Protein AF-A0A7C6J1G6-F1 (afdb_monomer)

Sequence (67 aa):
MIDYQKAVKELRDKLIMTQMEFAIYLGVAYQSVNRWEAGTHKPTTKIKRKIVELCRANNIEVKEVNE

Radius of gyration: 10.78 Å; Cα contacts (8 Å, |Δi|>4): 75; chains: 1; bounding box: 21×28×19 Å

Secondary structure (DSSP, 8-state):
-B-HHHHHHHHHHHTT--HHHHHHHHTS-HHHHHHHHTTS----HHHHHHHHHHHHHTT---PBPP-

Nearest PDB structures (foldseek):
  3g5g-assembly5_J  TM=7.848E-01  e=1.022E-01  Enterobacter sp. RFL1396
  4i6u-assembly1_A  TM=8.007E-01  e=1.238E-01  Enterobacter sp. RFL1396
  3g5g-assembly5_I  TM=7.917E-01  e=1.320E-01  Enterobacter sp. RFL1396
  3g5g-assembly1_A  TM=7.670E-01  e=1.600E-01  Enterobacter sp. RFL1396
  3f52-assembly1_E  TM=7.447E-01  e=2.203E-01  Cory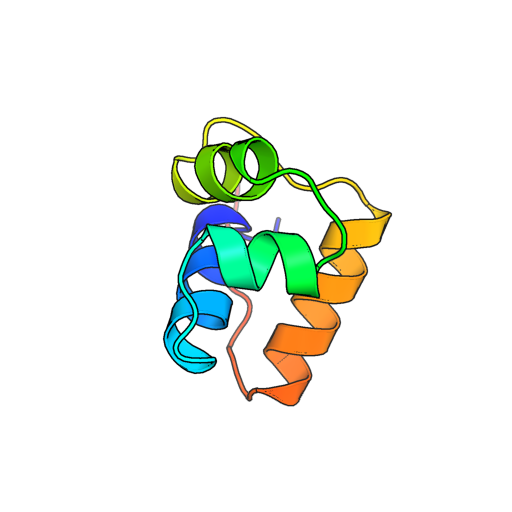nebacterium glutamicum

Mean predicted aligned error: 2.83 Å

pLDDT: mean 94.52, std 7.99, range [53.06, 98.75]

Structure (mmCIF, N/CA/C/O backbone):
data_AF-A0A7C6J1G6-F1
#
_entry.id   AF-A0A7C6J1G6-F1
#
loop_
_atom_site.group_PDB
_atom_site.id
_atom_site.type_symbol
_atom_site.label_atom_id
_atom_site.label_alt_id
_atom_site.label_comp_id
_atom_site.label_asym_id
_atom_site.label_entity_id
_atom_site.label_seq_id
_atom_site.pdbx_PDB_ins_code
_atom_site.Cartn_x
_atom_site.Cartn_y
_atom_site.Cartn_z
_atom_site.occupancy
_atom_site.B_iso_or_equiv
_atom_site.auth_seq_id
_atom_site.auth_comp_id
_atom_site.auth_asym_id
_atom_site.auth_atom_id
_atom_site.pdbx_PDB_model_num
ATOM 1 N N . MET A 1 1 ? -11.376 11.939 1.412 1.00 78.69 1 MET A N 1
ATOM 2 C CA . MET A 1 1 ? -10.603 11.196 0.377 1.00 78.69 1 MET A CA 1
ATOM 3 C C . MET A 1 1 ? -9.808 10.087 1.057 1.00 78.69 1 MET A C 1
ATOM 5 O O . MET A 1 1 ? -9.275 10.336 2.116 1.00 78.69 1 MET A O 1
ATOM 9 N N . ILE A 1 2 ? -9.714 8.871 0.511 1.00 86.62 2 ILE A N 1
ATOM 10 C CA . ILE A 1 2 ? -8.959 7.778 1.166 1.00 86.62 2 ILE A CA 1
ATOM 11 C C . ILE A 1 2 ? -7.464 8.119 1.305 1.00 86.62 2 ILE A C 1
ATOM 13 O O . ILE A 1 2 ? -6.842 8.562 0.333 1.00 86.62 2 ILE A O 1
ATOM 17 N N . ASP A 1 3 ? -6.885 7.836 2.475 1.00 94.12 3 ASP A N 1
ATOM 18 C CA . ASP A 1 3 ? -5.435 7.851 2.695 1.00 94.12 3 ASP A CA 1
ATOM 19 C C . ASP A 1 3 ? -4.784 6.597 2.092 1.00 94.12 3 ASP A C 1
ATOM 21 O O . ASP A 1 3 ? -4.644 5.546 2.723 1.00 94.12 3 ASP A O 1
ATOM 25 N N . TYR A 1 4 ? -4.391 6.708 0.824 1.00 94.88 4 TYR A N 1
ATOM 26 C CA . TYR A 1 4 ? -3.744 5.611 0.109 1.00 94.88 4 TYR A CA 1
ATOM 27 C C . TYR A 1 4 ? -2.313 5.340 0.567 1.00 94.88 4 TYR A C 1
ATOM 29 O O . TYR A 1 4 ? -1.841 4.228 0.353 1.00 94.88 4 TYR A O 1
ATOM 37 N N . GLN A 1 5 ? -1.622 6.302 1.182 1.00 95.62 5 GLN A N 1
ATOM 38 C CA . GLN A 1 5 ? -0.274 6.061 1.693 1.00 95.62 5 GLN A CA 1
ATOM 39 C C . GLN A 1 5 ? -0.340 5.051 2.837 1.00 95.62 5 GLN A C 1
ATOM 41 O O . GLN A 1 5 ? 0.358 4.033 2.825 1.00 95.62 5 GLN A O 1
ATOM 46 N N . LYS A 1 6 ? -1.239 5.306 3.791 1.00 95.62 6 LYS A N 1
ATOM 47 C CA . LYS A 1 6 ? -1.454 4.429 4.936 1.00 95.62 6 LYS A CA 1
ATOM 48 C C . LYS A 1 6 ? -2.078 3.096 4.533 1.00 95.62 6 LYS A C 1
ATOM 50 O O . LYS A 1 6 ? -1.543 2.054 4.899 1.00 95.62 6 LYS A O 1
ATOM 55 N N . ALA A 1 7 ? -3.136 3.118 3.719 1.00 96.56 7 ALA A N 1
ATOM 56 C CA . ALA A 1 7 ? -3.835 1.900 3.307 1.00 96.56 7 ALA A CA 1
ATOM 57 C C . ALA A 1 7 ? -2.926 0.914 2.550 1.00 96.56 7 ALA A C 1
ATOM 59 O O . ALA A 1 7 ? -2.990 -0.289 2.791 1.00 96.56 7 ALA A O 1
ATOM 60 N N . VAL A 1 8 ? -2.056 1.409 1.658 1.00 97.25 8 VAL A N 1
ATOM 61 C CA . VAL A 1 8 ? -1.085 0.573 0.925 1.00 97.25 8 VAL A CA 1
ATOM 62 C C . VAL A 1 8 ? -0.111 -0.096 1.888 1.00 97.25 8 VAL A C 1
ATOM 64 O O . VAL A 1 8 ? 0.082 -1.308 1.807 1.00 97.25 8 VAL A O 1
ATOM 67 N N . LYS A 1 9 ? 0.470 0.680 2.810 1.00 97.50 9 LYS A N 1
ATOM 68 C CA . LYS A 1 9 ? 1.459 0.172 3.761 1.00 97.50 9 LYS A CA 1
ATOM 69 C C . LYS A 1 9 ? 0.850 -0.846 4.725 1.00 97.50 9 LYS A C 1
ATOM 71 O O . LYS A 1 9 ? 1.405 -1.926 4.889 1.00 97.50 9 LYS A O 1
ATOM 76 N N . GLU A 1 10 ? -0.310 -0.537 5.302 1.00 97.62 10 GLU A N 1
ATOM 77 C CA . GLU A 1 10 ? -1.016 -1.438 6.221 1.00 97.62 10 GLU A CA 1
ATOM 78 C C . GLU A 1 10 ? -1.425 -2.744 5.538 1.00 97.62 10 GLU A C 1
ATOM 80 O O . GLU A 1 10 ? -1.239 -3.818 6.105 1.00 97.62 10 GLU A O 1
ATOM 85 N N . LEU A 1 11 ? -1.932 -2.673 4.303 1.00 98.00 11 LEU A N 1
ATOM 86 C CA . LEU A 1 11 ? -2.267 -3.864 3.528 1.00 98.00 11 LEU A CA 1
ATOM 87 C C . LEU A 1 11 ? -1.032 -4.714 3.231 1.00 98.00 11 LEU A C 1
ATOM 89 O O . LEU A 1 11 ? -1.079 -5.930 3.403 1.00 98.00 11 LEU A O 1
ATOM 93 N N . ARG A 1 12 ? 0.078 -4.093 2.824 1.00 98.38 12 ARG A N 1
ATOM 94 C CA . ARG A 1 12 ? 1.327 -4.811 2.563 1.00 98.38 12 ARG A CA 1
ATOM 95 C C . ARG A 1 12 ? 1.857 -5.497 3.825 1.00 98.38 12 ARG A C 1
ATOM 97 O O . ARG A 1 12 ? 2.215 -6.673 3.769 1.00 98.38 12 ARG A O 1
ATOM 104 N N . ASP A 1 13 ? 1.894 -4.780 4.945 1.00 98.06 13 ASP A N 1
ATOM 105 C CA . ASP A 1 13 ? 2.382 -5.310 6.220 1.00 98.06 13 ASP A CA 1
ATOM 106 C C . ASP A 1 13 ? 1.472 -6.449 6.725 1.00 98.06 13 ASP A C 1
ATOM 108 O O . ASP A 1 13 ? 1.968 -7.480 7.176 1.00 98.06 13 ASP A O 1
ATOM 112 N N . LYS A 1 14 ? 0.145 -6.328 6.559 1.00 97.69 14 LYS A N 1
ATOM 113 C CA . LYS A 1 14 ? -0.833 -7.382 6.892 1.00 97.69 14 LYS A CA 1
ATOM 114 C C . LYS A 1 14 ? -0.622 -8.667 6.090 1.00 97.69 14 LYS A C 1
ATOM 116 O O . LYS A 1 14 ? -0.842 -9.753 6.622 1.00 97.69 14 LYS A O 1
ATOM 121 N N . LEU A 1 15 ? -0.212 -8.538 4.830 1.00 97.38 15 LEU A N 1
ATOM 122 C CA . LEU A 1 15 ? 0.091 -9.660 3.939 1.00 97.38 15 LEU A CA 1
ATOM 123 C C . LEU A 1 15 ? 1.520 -10.199 4.110 1.00 97.38 15 LEU A C 1
ATOM 125 O O . LEU A 1 15 ? 1.860 -11.185 3.464 1.00 97.38 15 LEU A O 1
ATOM 129 N N . ILE A 1 16 ? 2.340 -9.580 4.972 1.00 98.12 16 ILE A N 1
ATOM 130 C CA . ILE A 1 16 ? 3.736 -9.964 5.238 1.00 98.12 16 ILE A CA 1
ATOM 131 C C . ILE A 1 16 ? 4.552 -9.977 3.933 1.00 98.12 16 ILE A C 1
ATOM 133 O O . ILE A 1 16 ? 5.252 -10.932 3.610 1.00 98.12 16 ILE A O 1
ATOM 137 N N . MET A 1 17 ? 4.428 -8.903 3.149 1.00 98.38 17 MET A N 1
ATOM 138 C CA . MET A 1 17 ? 5.125 -8.753 1.870 1.00 98.38 17 MET A CA 1
ATOM 139 C C . MET A 1 17 ? 6.143 -7.613 1.908 1.00 98.38 17 MET A C 1
ATOM 141 O O . MET A 1 17 ? 5.922 -6.544 2.488 1.00 98.38 17 MET A O 1
ATOM 145 N N . THR A 1 18 ? 7.250 -7.796 1.199 1.00 98.62 18 THR A N 1
ATOM 146 C CA . THR A 1 18 ? 8.135 -6.698 0.802 1.00 98.62 18 THR A CA 1
ATOM 147 C C . THR A 1 18 ? 7.440 -5.784 -0.213 1.00 98.62 18 THR A C 1
ATOM 149 O O . THR A 1 18 ? 6.457 -6.155 -0.860 1.00 98.62 18 THR A O 1
ATOM 152 N N . GLN A 1 19 ? 7.954 -4.563 -0.404 1.00 98.62 19 GLN A N 1
ATOM 153 C CA . GLN A 1 19 ? 7.433 -3.648 -1.433 1.00 98.62 19 GLN A CA 1
ATOM 154 C C . GLN A 1 19 ? 7.507 -4.259 -2.845 1.00 98.62 19 GLN A C 1
ATOM 156 O O . GLN A 1 19 ? 6.642 -3.988 -3.677 1.00 98.62 19 GLN A O 1
ATOM 161 N N . MET A 1 20 ? 8.515 -5.097 -3.116 1.00 98.62 20 MET A N 1
ATOM 162 C CA . MET A 1 20 ? 8.689 -5.760 -4.411 1.00 98.62 20 MET A CA 1
ATOM 163 C C . MET A 1 20 ? 7.664 -6.875 -4.628 1.00 98.62 20 MET A C 1
ATOM 165 O O . MET A 1 20 ? 7.011 -6.891 -5.669 1.00 98.62 20 MET A O 1
ATOM 169 N N . GLU A 1 21 ? 7.457 -7.749 -3.643 1.00 98.75 21 GLU A N 1
ATOM 170 C CA . GLU A 1 21 ? 6.422 -8.792 -3.710 1.00 98.75 21 GLU A CA 1
ATOM 171 C C . GLU A 1 21 ? 5.029 -8.183 -3.847 1.00 98.75 21 GLU A C 1
ATOM 173 O O . GLU A 1 21 ? 4.230 -8.628 -4.670 1.00 98.75 21 GLU A O 1
ATOM 178 N N . PHE A 1 22 ? 4.758 -7.102 -3.113 1.00 98.62 22 PHE A N 1
ATOM 179 C CA . PHE A 1 22 ? 3.477 -6.418 -3.201 1.00 98.62 22 PHE A CA 1
ATOM 180 C C . PHE A 1 22 ? 3.265 -5.739 -4.558 1.00 98.62 22 PHE A C 1
ATOM 182 O O . PHE A 1 22 ? 2.161 -5.766 -5.103 1.00 98.62 22 PHE A O 1
ATOM 189 N N . ALA A 1 23 ? 4.319 -5.177 -5.155 1.00 98.50 23 ALA A N 1
ATOM 190 C CA . ALA A 1 23 ? 4.253 -4.625 -6.504 1.00 98.50 23 ALA A CA 1
ATOM 191 C C . ALA A 1 23 ? 3.932 -5.712 -7.544 1.00 98.50 23 ALA A C 1
ATOM 193 O O . ALA A 1 23 ? 3.029 -5.524 -8.363 1.00 98.50 23 ALA A O 1
ATOM 194 N N . ILE A 1 24 ? 4.596 -6.870 -7.454 1.00 98.56 24 ILE A N 1
ATOM 195 C CA . ILE A 1 24 ? 4.321 -8.043 -8.299 1.00 98.56 24 ILE A CA 1
ATOM 196 C C . ILE A 1 24 ? 2.871 -8.504 -8.109 1.00 98.56 24 ILE A C 1
ATOM 198 O O . ILE A 1 24 ? 2.142 -8.667 -9.086 1.00 98.56 24 ILE A O 1
ATOM 202 N N . TYR A 1 25 ? 2.416 -8.623 -6.861 1.00 98.12 25 TYR A N 1
ATOM 203 C CA . TYR A 1 25 ? 1.048 -9.010 -6.513 1.00 98.12 25 TYR A CA 1
ATOM 204 C C . TYR A 1 25 ? -0.013 -8.042 -7.069 1.00 98.12 25 TYR A C 1
ATOM 206 O O . TYR A 1 25 ? -1.082 -8.434 -7.561 1.00 98.12 25 TYR A O 1
ATOM 214 N N . LEU A 1 26 ? 0.274 -6.741 -7.031 1.00 97.62 26 LEU A N 1
ATOM 215 C CA . LEU A 1 26 ? -0.602 -5.725 -7.599 1.00 97.62 26 LEU A CA 1
ATOM 216 C C . LEU A 1 26 ? -0.517 -5.645 -9.129 1.00 97.62 26 LEU A C 1
ATOM 218 O O . LEU A 1 26 ? -1.486 -5.181 -9.736 1.00 97.62 26 LEU A O 1
ATOM 222 N N . GLY A 1 27 ? 0.556 -6.153 -9.740 1.00 97.94 27 GLY A N 1
ATOM 223 C CA . GLY A 1 27 ? 0.826 -6.061 -11.174 1.00 97.94 27 GLY A CA 1
ATOM 224 C C . GLY A 1 27 ? 1.321 -4.673 -11.583 1.00 97.94 27 GLY A C 1
ATOM 225 O O . GLY A 1 27 ? 0.903 -4.144 -12.611 1.00 97.94 27 GLY A O 1
ATOM 226 N N . VAL A 1 28 ? 2.149 -4.047 -10.743 1.00 98.19 28 VAL A N 1
ATOM 227 C CA . VAL A 1 28 ? 2.705 -2.702 -10.951 1.00 98.19 28 VAL A CA 1
ATOM 228 C C . VAL A 1 28 ? 4.218 -2.702 -10.755 1.00 98.19 28 VAL A C 1
ATOM 230 O O . VAL A 1 28 ? 4.791 -3.641 -10.209 1.00 98.19 28 VAL A O 1
ATOM 233 N N . ALA A 1 29 ? 4.883 -1.633 -11.187 1.00 98.31 29 ALA A N 1
ATOM 234 C CA . ALA A 1 29 ? 6.315 -1.479 -10.967 1.00 98.31 29 ALA A CA 1
ATOM 235 C C . ALA A 1 29 ? 6.625 -1.205 -9.483 1.00 98.31 29 ALA A C 1
ATOM 237 O O . ALA A 1 29 ? 5.876 -0.496 -8.805 1.00 98.31 29 ALA A O 1
ATOM 238 N N . TYR A 1 30 ? 7.767 -1.697 -8.991 1.00 98.31 30 TYR A N 1
ATOM 239 C CA . TYR A 1 30 ? 8.237 -1.467 -7.616 1.00 98.31 30 TYR A CA 1
ATOM 240 C C . TYR A 1 30 ? 8.220 0.020 -7.223 1.00 98.31 30 TYR A C 1
ATOM 242 O O . TYR A 1 30 ? 7.752 0.382 -6.143 1.00 98.31 30 TYR A O 1
ATOM 250 N N . GLN A 1 31 ? 8.660 0.900 -8.132 1.00 98.44 31 GLN A N 1
ATOM 251 C CA . GLN A 1 31 ? 8.718 2.343 -7.887 1.00 98.44 31 GLN A CA 1
ATOM 252 C C . GLN A 1 31 ? 7.334 2.937 -7.597 1.00 98.44 31 GLN A C 1
ATOM 254 O O . GLN A 1 31 ? 7.244 3.956 -6.918 1.00 98.44 31 GLN A O 1
ATOM 259 N N . SER A 1 32 ? 6.253 2.326 -8.098 1.00 98.38 32 SER A N 1
ATOM 260 C CA . SER A 1 32 ? 4.890 2.767 -7.803 1.00 98.38 32 SER A CA 1
ATOM 261 C C . SER A 1 32 ? 4.552 2.562 -6.327 1.00 98.38 32 SER A C 1
ATOM 263 O O . SER A 1 32 ? 4.184 3.529 -5.667 1.00 98.38 32 SER A O 1
ATOM 265 N N . VAL A 1 33 ? 4.754 1.351 -5.794 1.00 98.50 33 VAL A N 1
ATOM 266 C CA . VAL A 1 33 ? 4.508 1.044 -4.372 1.00 98.50 33 VAL A CA 1
ATOM 267 C C . VAL A 1 33 ? 5.376 1.922 -3.475 1.00 98.50 33 VAL A C 1
ATOM 269 O O . VAL A 1 33 ? 4.861 2.551 -2.553 1.00 98.50 33 VAL A O 1
ATOM 272 N N . ASN A 1 34 ? 6.664 2.050 -3.802 1.00 98.31 34 ASN A N 1
ATOM 273 C CA . ASN A 1 34 ? 7.589 2.901 -3.056 1.00 98.31 34 ASN A CA 1
ATOM 274 C C . ASN A 1 34 ? 7.102 4.364 -2.975 1.00 98.31 34 ASN A C 1
ATOM 276 O O . ASN A 1 34 ? 7.046 4.942 -1.892 1.00 98.31 34 ASN A O 1
ATOM 280 N N . ARG A 1 35 ? 6.675 4.950 -4.103 1.00 98.31 35 ARG A N 1
ATOM 281 C CA . ARG A 1 35 ? 6.174 6.335 -4.155 1.00 98.31 35 ARG A CA 1
ATOM 282 C C . ARG A 1 35 ? 4.853 6.532 -3.418 1.00 98.31 35 ARG A C 1
ATOM 284 O O . ARG A 1 35 ? 4.653 7.616 -2.867 1.00 98.31 35 ARG A O 1
ATOM 291 N N . TRP A 1 36 ? 3.967 5.532 -3.425 1.00 97.75 36 TRP A N 1
ATOM 292 C CA . TRP A 1 36 ? 2.699 5.576 -2.691 1.00 97.75 36 TRP A CA 1
ATOM 293 C C . TRP A 1 36 ? 2.933 5.544 -1.185 1.00 97.75 36 TRP A C 1
ATOM 295 O O . TRP A 1 36 ? 2.388 6.384 -0.478 1.00 97.75 36 TRP A O 1
ATOM 305 N N . GLU A 1 37 ? 3.794 4.646 -0.699 1.00 97.44 37 GLU A N 1
ATOM 306 C CA . GLU A 1 37 ? 4.146 4.568 0.726 1.00 97.44 37 GLU A CA 1
ATOM 307 C C . GLU A 1 37 ? 4.949 5.785 1.208 1.00 97.44 37 GLU A C 1
ATOM 309 O O . GLU A 1 37 ? 4.869 6.151 2.380 1.00 97.44 37 GLU A O 1
ATOM 314 N N . ALA A 1 38 ? 5.675 6.452 0.306 1.00 97.00 38 ALA A N 1
ATOM 315 C CA . ALA A 1 38 ? 6.334 7.731 0.571 1.00 97.00 38 ALA A CA 1
ATOM 316 C C . ALA A 1 38 ? 5.388 8.948 0.485 1.00 97.00 38 ALA A C 1
ATOM 318 O O . ALA A 1 38 ? 5.819 10.065 0.750 1.00 97.00 38 ALA A O 1
ATOM 319 N N . GLY A 1 39 ? 4.128 8.770 0.066 1.00 95.00 39 GLY A N 1
ATOM 320 C CA . GLY A 1 39 ? 3.144 9.856 -0.061 1.00 95.00 39 GLY A CA 1
ATOM 321 C C . GLY A 1 39 ? 3.370 10.800 -1.250 1.00 95.00 39 GLY A C 1
ATOM 322 O O . GLY A 1 39 ? 2.629 11.760 -1.431 1.00 95.00 39 GLY A O 1
ATOM 323 N N . THR A 1 40 ? 4.362 10.527 -2.101 1.00 96.50 40 THR A N 1
ATOM 324 C CA . THR A 1 40 ? 4.714 11.403 -3.236 1.00 96.50 40 THR A CA 1
ATOM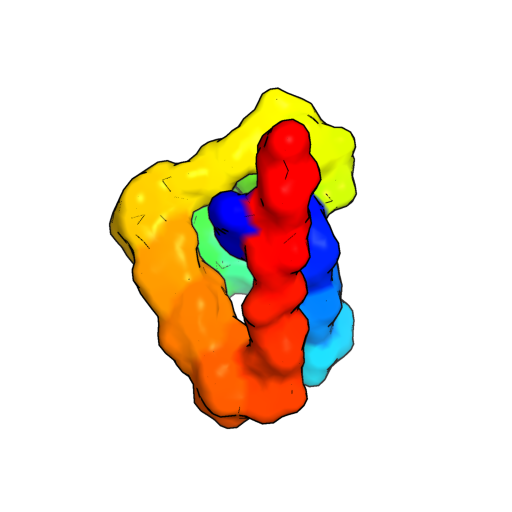 325 C C . THR A 1 40 ? 3.763 11.263 -4.423 1.00 96.50 40 THR A C 1
ATOM 327 O O . THR A 1 40 ? 3.670 12.163 -5.251 1.00 96.50 40 THR A O 1
ATOM 330 N N . HIS A 1 41 ? 3.087 10.118 -4.548 1.00 96.00 41 HIS A N 1
ATOM 331 C CA . HIS A 1 41 ? 2.154 9.822 -5.634 1.00 96.00 41 HIS A CA 1
ATOM 332 C C . HIS A 1 41 ? 0.962 9.028 -5.103 1.00 96.00 41 HIS A C 1
ATOM 334 O O . HIS A 1 41 ? 1.063 8.323 -4.103 1.00 96.00 41 HIS A O 1
ATOM 340 N N . LYS A 1 42 ? -0.160 9.076 -5.826 1.00 94.56 42 LYS A N 1
ATOM 341 C CA . LYS A 1 42 ? -1.348 8.261 -5.538 1.00 94.56 42 LYS A CA 1
ATOM 342 C C . LYS A 1 42 ? -1.494 7.138 -6.583 1.00 94.56 42 LYS A C 1
ATOM 344 O O . LYS A 1 42 ? -1.066 7.322 -7.726 1.00 94.56 42 LYS A O 1
ATOM 349 N N . PRO A 1 43 ? -2.115 5.992 -6.244 1.00 96.56 43 PRO A N 1
ATOM 350 C CA . PRO A 1 43 ? -2.385 4.936 -7.218 1.00 96.56 43 PRO A CA 1
ATOM 351 C C . PRO A 1 43 ? -3.363 5.394 -8.310 1.00 96.56 43 PRO A C 1
ATOM 353 O O . PRO A 1 43 ? -4.175 6.302 -8.103 1.00 96.56 43 PRO A O 1
ATOM 356 N N . THR A 1 44 ? -3.340 4.735 -9.469 1.00 96.69 44 THR A N 1
ATOM 357 C CA . THR A 1 44 ? -4.344 4.963 -10.524 1.00 96.69 44 THR A CA 1
ATOM 358 C C . THR A 1 44 ? -5.720 4.468 -10.076 1.00 96.69 44 THR A C 1
ATOM 360 O O . THR A 1 44 ? -5.818 3.606 -9.205 1.00 96.69 44 THR A O 1
ATOM 363 N N . THR A 1 45 ? -6.804 4.950 -10.690 1.00 96.00 45 THR A N 1
ATOM 364 C CA . THR A 1 45 ? -8.180 4.550 -10.325 1.00 96.00 45 THR A CA 1
ATOM 365 C C . THR A 1 45 ? -8.390 3.032 -10.333 1.00 96.00 45 THR A C 1
ATOM 367 O O . THR A 1 45 ? -9.044 2.503 -9.436 1.00 96.00 45 THR A O 1
ATOM 370 N N . LYS A 1 46 ? -7.786 2.314 -11.291 1.00 96.81 46 LYS A N 1
ATOM 371 C CA . LYS A 1 46 ? -7.826 0.844 -11.346 1.00 96.81 46 LYS A CA 1
ATOM 372 C C . LYS A 1 46 ? -7.202 0.216 -10.096 1.00 96.81 46 LYS A C 1
ATOM 374 O O . LYS A 1 46 ? -7.801 -0.667 -9.491 1.00 96.81 46 LYS A O 1
ATOM 379 N N . ILE A 1 47 ? -6.023 0.689 -9.694 1.00 97.56 47 ILE A N 1
ATOM 380 C CA . ILE A 1 47 ? -5.311 0.148 -8.532 1.00 97.56 47 ILE A CA 1
ATOM 381 C C . ILE A 1 47 ? -5.965 0.581 -7.218 1.00 97.56 47 ILE A C 1
ATOM 383 O O . ILE A 1 47 ? -6.045 -0.222 -6.298 1.00 97.56 47 ILE A O 1
ATOM 387 N N . LYS A 1 48 ? -6.515 1.798 -7.146 1.00 96.50 48 LYS A N 1
ATOM 388 C CA . LYS A 1 48 ? -7.304 2.268 -5.999 1.00 96.50 48 LYS A CA 1
ATOM 389 C C . LYS A 1 48 ? -8.448 1.309 -5.664 1.00 96.50 48 LYS A C 1
ATOM 391 O O . LYS A 1 48 ? -8.575 0.913 -4.511 1.00 96.50 48 LYS A O 1
ATOM 396 N N . ARG A 1 49 ? -9.232 0.886 -6.667 1.00 96.19 49 ARG A N 1
ATOM 397 C CA . ARG A 1 49 ? -10.316 -0.100 -6.480 1.00 96.19 49 ARG A CA 1
ATOM 398 C C . ARG A 1 49 ? -9.783 -1.425 -5.929 1.00 96.19 49 ARG A C 1
ATOM 400 O O . ARG A 1 49 ? -10.280 -1.884 -4.908 1.00 96.19 49 ARG A O 1
ATOM 407 N N . LYS A 1 50 ? -8.712 -1.958 -6.532 1.00 96.75 50 LYS A N 1
ATOM 408 C CA . LYS A 1 50 ? -8.061 -3.201 -6.083 1.00 96.75 50 LYS A CA 1
ATOM 409 C C . LYS A 1 50 ? -7.560 -3.102 -4.635 1.00 96.75 50 LYS A C 1
ATOM 411 O O . LYS A 1 50 ? -7.794 -4.014 -3.856 1.00 96.75 50 LYS A O 1
ATOM 416 N N . ILE A 1 51 ? -6.913 -1.997 -4.253 1.00 96.81 51 ILE A N 1
ATOM 417 C CA . ILE A 1 51 ? -6.449 -1.771 -2.873 1.00 96.81 51 ILE A CA 1
ATOM 418 C C . ILE A 1 51 ? -7.635 -1.764 -1.905 1.00 96.81 51 ILE A C 1
ATOM 420 O O . ILE A 1 51 ? -7.581 -2.446 -0.892 1.00 96.81 51 ILE A O 1
ATOM 424 N N . VAL A 1 52 ? -8.716 -1.043 -2.218 1.00 95.69 52 VAL A N 1
ATOM 425 C CA . VAL A 1 52 ? -9.900 -0.974 -1.344 1.00 95.69 52 VAL A CA 1
ATOM 426 C C . VAL A 1 52 ? -10.557 -2.346 -1.172 1.00 95.69 52 VAL A C 1
ATOM 428 O O . VAL A 1 52 ? -10.923 -2.710 -0.056 1.00 95.69 52 VAL A O 1
ATOM 431 N N . GLU A 1 53 ? -10.686 -3.123 -2.247 1.00 96.56 53 GLU A N 1
ATOM 432 C CA . GLU A 1 53 ? -11.204 -4.497 -2.194 1.00 96.56 53 GLU A CA 1
ATOM 433 C C . GLU A 1 53 ? -10.322 -5.401 -1.325 1.00 96.56 53 GLU A C 1
ATOM 435 O O . GLU A 1 53 ? -10.830 -6.111 -0.459 1.00 96.56 53 GLU A O 1
ATOM 440 N N . LEU A 1 54 ? -9.000 -5.322 -1.496 1.00 97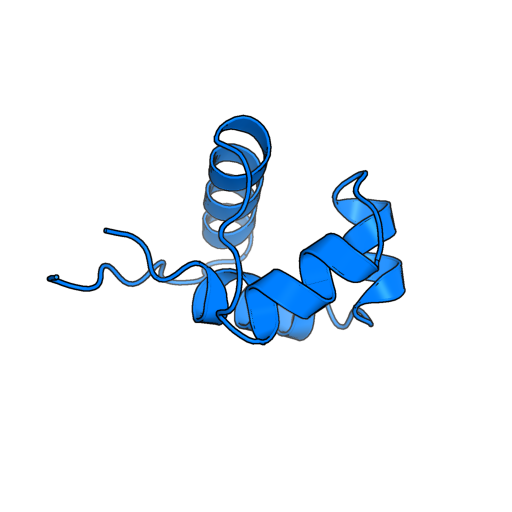.44 54 LEU A N 1
ATOM 441 C CA . LEU A 1 54 ? -8.043 -6.085 -0.698 1.00 97.44 54 LEU A CA 1
ATOM 442 C C . LEU A 1 54 ? -8.055 -5.671 0.777 1.00 97.44 54 LEU A C 1
ATOM 444 O O . LEU A 1 54 ? -8.012 -6.541 1.644 1.00 97.44 54 LEU A O 1
ATOM 448 N N . CYS A 1 55 ? -8.155 -4.376 1.084 1.00 96.50 55 CYS A N 1
ATOM 449 C CA . CYS A 1 55 ?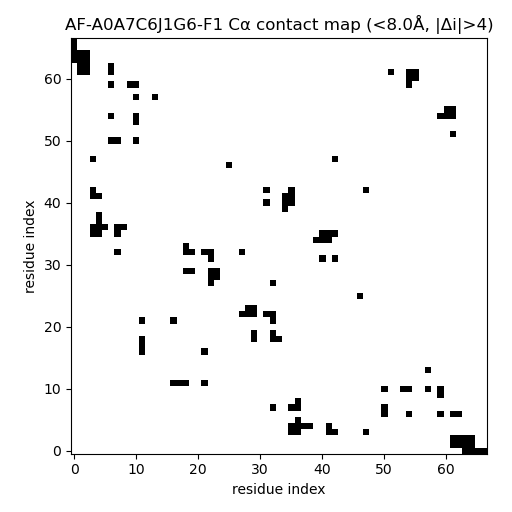 -8.292 -3.898 2.4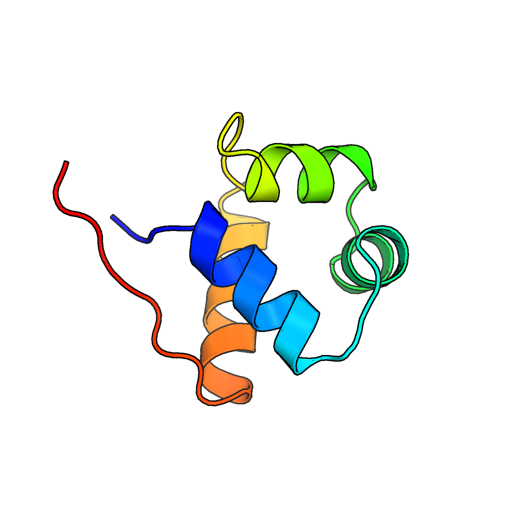58 1.00 96.50 55 CYS A CA 1
ATOM 450 C C . CYS A 1 55 ? -9.549 -4.479 3.114 1.00 96.50 55 CYS A C 1
ATOM 452 O O . CYS A 1 55 ? -9.456 -5.042 4.202 1.00 96.50 55 CYS A O 1
ATOM 454 N N . ARG A 1 56 ? -10.699 -4.437 2.429 1.00 95.50 56 ARG A N 1
ATOM 455 C CA . ARG A 1 56 ? -11.954 -5.031 2.925 1.00 95.50 56 ARG A CA 1
ATOM 456 C C . ARG A 1 56 ? -11.821 -6.534 3.157 1.00 95.50 56 ARG A C 1
ATOM 458 O O . ARG A 1 56 ? -12.196 -7.011 4.221 1.00 95.50 56 A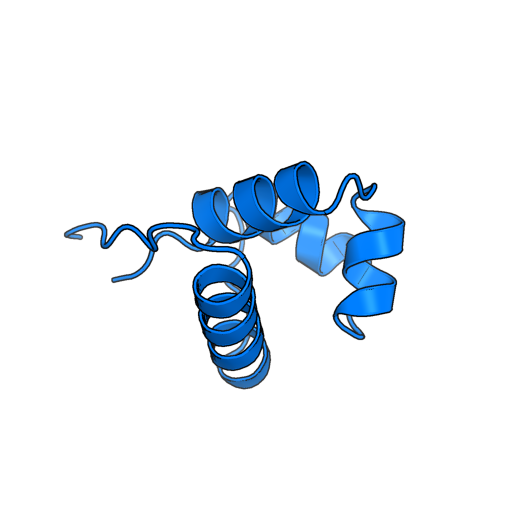RG A O 1
ATOM 465 N N . ALA A 1 57 ? -11.234 -7.263 2.207 1.00 96.88 57 ALA A N 1
ATOM 466 C CA . ALA A 1 57 ? -11.010 -8.704 2.328 1.00 96.88 57 ALA A CA 1
ATOM 467 C C . ALA A 1 57 ? -10.085 -9.076 3.504 1.00 96.88 57 ALA A C 1
ATOM 469 O O . ALA A 1 57 ? -10.1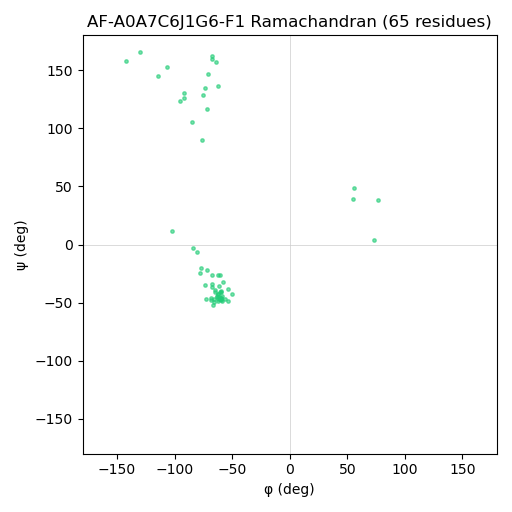91 -10.171 4.048 1.00 96.88 57 ALA A O 1
ATOM 470 N N . ASN A 1 58 ? -9.200 -8.163 3.915 1.00 95.50 58 ASN A N 1
ATOM 471 C CA . ASN A 1 58 ? -8.260 -8.359 5.020 1.00 95.50 58 ASN A CA 1
ATOM 472 C C . ASN A 1 58 ? -8.688 -7.662 6.325 1.00 95.50 58 ASN A C 1
ATOM 474 O O . ASN A 1 58 ? -7.888 -7.587 7.261 1.00 95.50 58 ASN A O 1
ATOM 478 N N . ASN A 1 59 ? -9.937 -7.180 6.405 1.00 94.62 59 ASN A N 1
ATOM 479 C CA . ASN A 1 59 ? -10.494 -6.447 7.550 1.00 94.62 59 ASN A CA 1
ATOM 480 C C . ASN A 1 59 ? -9.661 -5.215 7.957 1.00 94.62 59 ASN A C 1
ATOM 482 O O . ASN A 1 59 ? -9.472 -4.939 9.140 1.00 94.62 59 ASN A O 1
ATOM 486 N N . ILE A 1 60 ? -9.137 -4.488 6.969 1.00 93.38 60 ILE A N 1
ATOM 487 C CA . ILE A 1 60 ? -8.406 -3.233 7.159 1.00 93.38 60 ILE A CA 1
ATOM 488 C C . ILE A 1 60 ? -9.379 -2.070 6.981 1.00 93.38 60 ILE A C 1
ATOM 490 O O . ILE A 1 60 ? -10.019 -1.930 5.934 1.00 93.38 60 ILE A O 1
ATOM 494 N N . GLU A 1 61 ? -9.466 -1.221 8.001 1.00 89.50 61 GLU A N 1
ATOM 495 C CA . GLU A 1 61 ? -10.263 -0.000 7.964 1.00 89.50 61 GLU A CA 1
ATOM 496 C C . GLU A 1 61 ? -9.603 1.032 7.043 1.00 89.50 61 GLU A C 1
ATOM 498 O O . GLU A 1 61 ? -8.495 1.512 7.288 1.00 89.50 61 GLU A O 1
ATOM 503 N N . VAL A 1 62 ? -10.293 1.391 5.962 1.00 86.56 62 VAL A N 1
ATOM 504 C CA . VAL A 1 62 ? -9.794 2.383 5.012 1.00 86.56 62 VAL A CA 1
ATOM 505 C C . VAL A 1 62 ? -10.160 3.772 5.523 1.00 86.56 62 VAL A C 1
ATOM 507 O O . VAL A 1 62 ? -11.316 4.180 5.448 1.00 86.56 62 VAL A O 1
ATOM 510 N N . LYS A 1 63 ? -9.170 4.502 6.043 1.00 84.81 63 LYS A N 1
ATOM 511 C CA . LYS A 1 63 ? -9.392 5.842 6.595 1.00 84.81 63 LYS A CA 1
ATOM 512 C C . LYS A 1 63 ? -9.615 6.871 5.495 1.00 84.81 63 LYS A C 1
ATOM 514 O O . LYS A 1 63 ? -8.857 6.943 4.523 1.00 84.81 63 LYS A O 1
ATOM 519 N N . GLU A 1 64 ? -10.626 7.706 5.690 1.00 82.19 64 GLU A N 1
ATOM 520 C CA . GLU A 1 64 ? -10.830 8.907 4.895 1.00 82.19 64 GLU A CA 1
ATOM 521 C C . GLU A 1 64 ? -10.131 10.091 5.567 1.00 82.19 64 GLU A C 1
ATOM 523 O O . GLU A 1 64 ? -10.345 10.373 6.742 1.00 82.19 64 GLU A O 1
ATOM 528 N N . VAL A 1 65 ? -9.276 10.778 4.816 1.00 79.12 65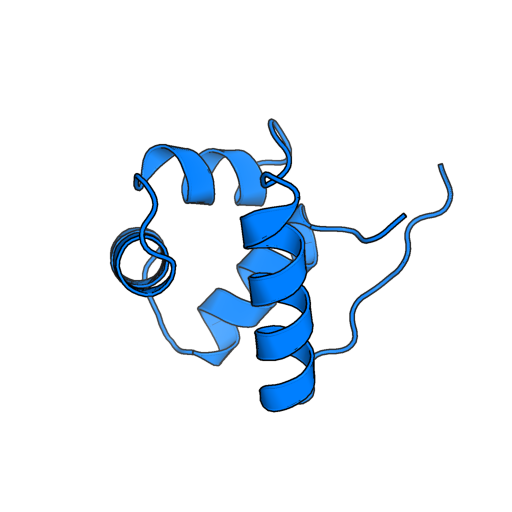 VAL A N 1
ATOM 529 C CA . VAL A 1 65 ? -8.727 12.082 5.178 1.00 79.12 65 VAL A CA 1
ATOM 530 C C . VAL A 1 65 ? -9.613 13.182 4.603 1.00 79.12 65 VAL A C 1
ATOM 532 O O . VAL A 1 65 ? -9.967 13.152 3.418 1.00 79.12 65 VAL A O 1
ATOM 535 N N . ASN A 1 66 ? -9.989 14.133 5.453 1.00 60.12 66 ASN A N 1
ATOM 536 C CA . ASN A 1 66 ? -10.550 15.407 5.020 1.00 60.12 66 ASN A CA 1
ATOM 537 C C . ASN A 1 66 ? -9.382 16.243 4.494 1.00 60.12 66 ASN A C 1
ATOM 539 O O . ASN A 1 66 ? -8.342 16.304 5.150 1.00 60.12 66 ASN A O 1
ATOM 543 N N . GLU A 1 67 ? -9.524 16.774 3.283 1.00 53.06 67 GLU A N 1
ATOM 544 C CA . GLU A 1 67 ? -8.566 17.742 2.735 1.00 53.06 67 GLU A CA 1
ATOM 545 C C . GLU A 1 67 ? -8.627 19.052 3.526 1.00 53.06 67 GLU A C 1
ATOM 547 O O . GLU A 1 67 ? -9.756 19.454 3.895 1.00 53.06 67 GLU A O 1
#

Fo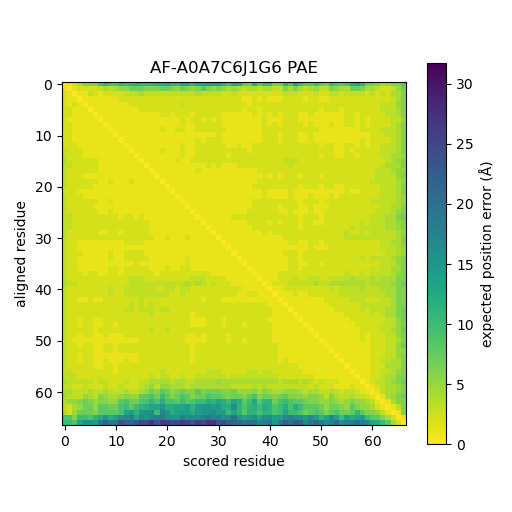ldseek 3Di:
DWLQLVLLVVLCVLVVHDLCVSCVVLVHDSVVSVCSVVVNDHDDPVSVVVSVVSCVVSVHDTDDDDD

Solvent-accessible surface area (backbone atoms only — not comparable to full-atom values): 3903 Å² total; per-residue (Å²): 84,72,44,58,31,58,49,52,46,52,48,32,58,74,68,72,44,55,61,57,56,43,12,59,75,72,71,50,58,46,70,55,46,53,32,22,60,67,61,79,45,78,72,54,74,72,52,46,53,52,50,54,54,51,27,56,77,69,75,45,85,79,54,68,42,84,131